Protein AF-A0A6C0KRQ1-F1 (afdb_monomer)

Organism: NCBI:txid1070528

Structure (mmCIF, N/CA/C/O backbone):
data_AF-A0A6C0KRQ1-F1
#
_entry.id   AF-A0A6C0KRQ1-F1
#
loop_
_atom_site.group_PDB
_atom_site.id
_atom_site.type_symbol
_atom_site.label_atom_id
_atom_site.label_alt_id
_atom_site.label_comp_id
_atom_site.label_asym_id
_atom_site.label_entity_id
_atom_site.label_seq_id
_atom_site.pdbx_PDB_ins_code
_atom_site.Cartn_x
_atom_site.Cartn_y
_atom_site.Cartn_z
_atom_site.occupancy
_atom_site.B_iso_or_equiv
_atom_site.auth_seq_id
_atom_site.auth_comp_id
_atom_site.auth_asym_id
_atom_site.auth_atom_id
_atom_site.pdbx_PDB_model_num
ATOM 1 N N . MET A 1 1 ? 3.406 -8.177 -4.727 1.00 90.56 1 MET A N 1
ATOM 2 C CA . MET A 1 1 ? 2.990 -8.321 -3.314 1.00 90.56 1 MET A CA 1
ATOM 3 C C . MET A 1 1 ? 1.485 -8.162 -3.236 1.00 90.56 1 MET A C 1
ATOM 5 O O . MET A 1 1 ? 0.965 -7.251 -3.865 1.00 90.56 1 MET A O 1
ATOM 9 N N . ILE A 1 2 ? 0.808 -9.029 -2.488 1.00 94.38 2 ILE A N 1
ATOM 10 C CA . ILE A 1 2 ? -0.624 -8.906 -2.199 1.00 94.38 2 ILE A CA 1
ATOM 11 C C . ILE A 1 2 ? -0.753 -8.475 -0.735 1.00 94.38 2 ILE A C 1
ATOM 13 O O . ILE A 1 2 ? -0.095 -9.052 0.130 1.00 94.38 2 ILE A O 1
ATOM 17 N N . ILE A 1 3 ? -1.543 -7.440 -0.460 1.00 94.12 3 ILE A N 1
ATOM 18 C CA . ILE A 1 3 ? -1.763 -6.889 0.883 1.00 94.12 3 ILE A CA 1
ATOM 19 C C . ILE A 1 3 ? -3.242 -6.536 1.058 1.00 94.12 3 ILE A C 1
ATOM 21 O O . ILE A 1 3 ? -3.886 -6.107 0.106 1.00 94.12 3 ILE A O 1
ATOM 25 N N . ARG A 1 4 ? -3.794 -6.720 2.261 1.00 92.69 4 ARG A N 1
ATOM 26 C CA . ARG A 1 4 ? -5.121 -6.188 2.607 1.00 92.69 4 ARG A CA 1
ATOM 27 C C . ARG A 1 4 ? -4.984 -4.763 3.128 1.00 92.69 4 ARG A C 1
ATOM 29 O O . ARG A 1 4 ? -4.117 -4.507 3.964 1.00 92.69 4 ARG A O 1
ATOM 36 N N . ASP A 1 5 ? -5.810 -3.854 2.629 1.00 94.38 5 ASP A N 1
ATOM 37 C CA . ASP A 1 5 ? -5.851 -2.476 3.109 1.00 94.38 5 ASP A CA 1
ATOM 38 C C . ASP A 1 5 ? -6.698 -2.319 4.383 1.00 94.38 5 ASP A C 1
ATOM 40 O O . ASP A 1 5 ? -7.224 -3.284 4.947 1.00 94.38 5 ASP A O 1
ATOM 44 N N . SER A 1 6 ? -6.815 -1.077 4.853 1.00 93.81 6 SER A N 1
ATOM 45 C CA . SER A 1 6 ? -7.619 -0.719 6.020 1.00 93.81 6 SER A CA 1
ATOM 46 C C . SER A 1 6 ? -9.122 -0.932 5.836 1.00 93.81 6 SER A C 1
ATOM 48 O O . SER A 1 6 ? -9.859 -0.854 6.807 1.00 93.81 6 SER A O 1
ATOM 50 N N . ASP A 1 7 ? -9.617 -1.178 4.631 1.00 95.19 7 ASP A N 1
ATOM 51 C CA . ASP A 1 7 ? -11.033 -1.440 4.368 1.00 95.19 7 ASP A CA 1
ATOM 52 C C . ASP A 1 7 ? -11.291 -2.923 4.074 1.00 95.19 7 ASP A C 1
ATOM 54 O O . ASP A 1 7 ? -12.404 -3.309 3.725 1.00 95.19 7 ASP A O 1
ATOM 58 N N . GLY A 1 8 ? -10.270 -3.771 4.244 1.00 91.88 8 GLY A N 1
ATOM 59 C CA . GLY A 1 8 ? -10.345 -5.204 3.985 1.00 91.88 8 GLY A CA 1
ATOM 60 C C . GLY A 1 8 ? -10.250 -5.570 2.502 1.00 91.88 8 GLY A C 1
ATOM 61 O O . GLY A 1 8 ? -10.398 -6.746 2.165 1.00 91.88 8 GLY A O 1
ATOM 62 N N . LYS A 1 9 ? -9.972 -4.612 1.611 1.00 96.50 9 LYS A N 1
ATOM 63 C CA . LYS A 1 9 ? -9.807 -4.867 0.177 1.00 96.50 9 LYS A CA 1
ATOM 64 C C . LYS A 1 9 ? -8.421 -5.429 -0.104 1.00 96.50 9 LYS A C 1
ATOM 66 O O . LYS A 1 9 ? -7.429 -5.045 0.517 1.00 96.50 9 LYS A O 1
ATOM 71 N N . LEU A 1 10 ? -8.348 -6.343 -1.067 1.00 95.38 10 LEU A N 1
ATOM 72 C CA . LEU A 1 10 ? -7.076 -6.849 -1.571 1.00 95.38 10 LEU A CA 1
ATOM 73 C C . LEU A 1 10 ? -6.462 -5.832 -2.534 1.00 95.38 10 LEU A C 1
ATOM 75 O O . LEU A 1 10 ? -7.072 -5.459 -3.532 1.00 95.38 10 LEU A O 1
ATOM 79 N N . VAL A 1 11 ? -5.231 -5.426 -2.244 1.00 95.50 11 VAL A N 1
ATOM 80 C CA . VAL A 1 11 ? -4.413 -4.550 -3.079 1.00 95.50 11 VAL A CA 1
ATOM 81 C C . VAL A 1 11 ? -3.210 -5.336 -3.579 1.00 95.50 11 VAL A C 1
ATOM 83 O O . VAL A 1 11 ? -2.520 -6.019 -2.815 1.00 95.50 11 VAL A O 1
ATO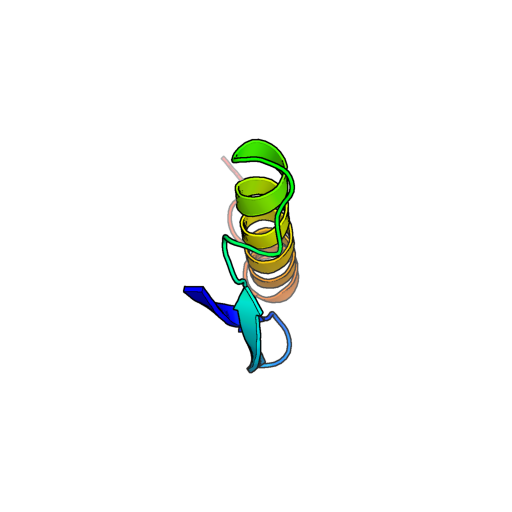M 86 N N . ILE A 1 12 ? -2.938 -5.221 -4.875 1.00 95.50 12 ILE A N 1
ATOM 87 C CA . ILE A 1 12 ? -1.774 -5.826 -5.517 1.00 95.50 12 ILE A CA 1
ATOM 88 C C . ILE A 1 12 ? -0.777 -4.713 -5.828 1.00 95.50 12 ILE A C 1
ATOM 90 O O . ILE A 1 12 ? -1.099 -3.746 -6.511 1.00 95.50 12 ILE A O 1
ATOM 94 N N . ILE A 1 13 ? 0.449 -4.854 -5.328 1.00 93.44 13 ILE A N 1
ATOM 95 C CA . ILE A 1 13 ? 1.568 -3.972 -5.663 1.00 93.44 13 ILE A CA 1
ATOM 96 C C . ILE A 1 13 ? 2.581 -4.788 -6.458 1.00 93.44 13 ILE A C 1
ATOM 98 O O . ILE A 1 13 ? 3.252 -5.675 -5.912 1.00 93.44 13 ILE A O 1
ATOM 102 N N . SER A 1 14 ? 2.693 -4.488 -7.747 1.00 93.75 14 SER A N 1
ATOM 103 C CA . SER A 1 14 ? 3.741 -5.016 -8.613 1.00 93.75 14 SER A CA 1
ATOM 104 C C . SER A 1 14 ? 5.020 -4.208 -8.439 1.00 93.75 14 SER A C 1
ATOM 106 O O . SER A 1 14 ? 4.998 -2.979 -8.304 1.00 93.75 14 SER A O 1
ATOM 108 N N . ARG A 1 15 ? 6.155 -4.907 -8.453 1.00 91.38 15 ARG A N 1
ATOM 109 C CA . ARG A 1 15 ? 7.449 -4.238 -8.447 1.00 91.38 15 ARG A CA 1
ATOM 110 C C . ARG A 1 15 ? 7.731 -3.540 -9.778 1.00 91.3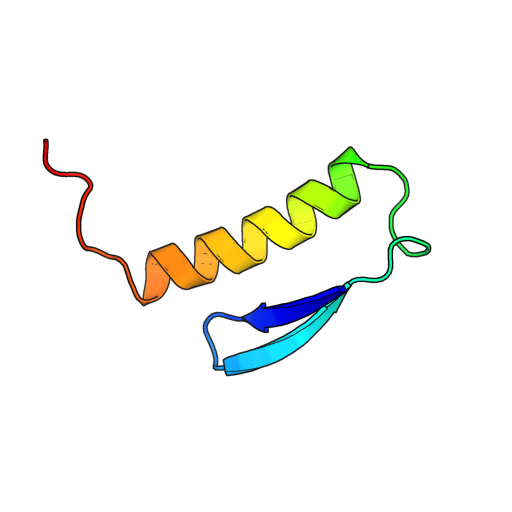8 15 ARG A C 1
ATOM 112 O O . ARG A 1 15 ? 8.291 -2.451 -9.770 1.00 91.38 15 ARG A O 1
ATOM 119 N N . ASN A 1 16 ? 7.298 -4.138 -10.883 1.00 94.31 16 ASN A N 1
ATOM 120 C CA . ASN A 1 16 ? 7.523 -3.605 -12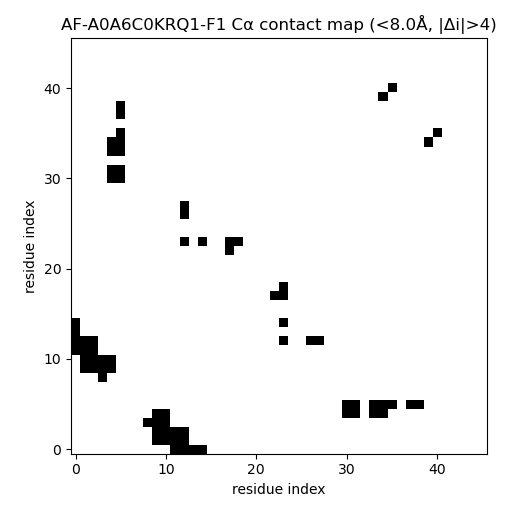.225 1.00 94.31 16 ASN A CA 1
ATOM 121 C C . ASN A 1 16 ? 6.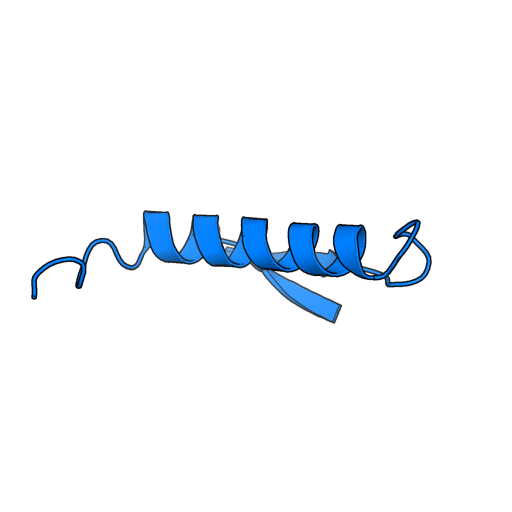783 -2.275 -12.445 1.00 94.31 16 ASN A C 1
ATOM 123 O O . ASN A 1 16 ? 7.257 -1.426 -13.188 1.00 94.31 16 ASN A O 1
ATOM 127 N N . ASP A 1 17 ? 5.687 -2.047 -11.714 1.00 92.25 17 ASP A N 1
ATOM 128 C CA . ASP A 1 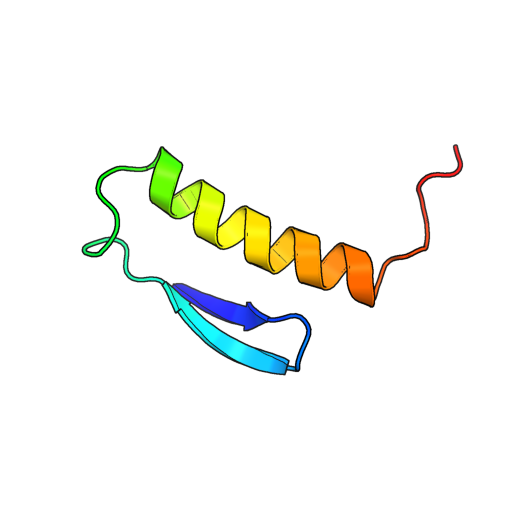17 ? 4.898 -0.809 -11.787 1.00 92.25 17 ASP A CA 1
ATOM 129 C C . ASP A 1 17 ? 5.491 0.322 -10.922 1.00 92.25 17 ASP A C 1
ATOM 131 O O . ASP A 1 17 ? 4.904 1.400 -10.775 1.00 92.25 17 ASP A O 1
ATOM 135 N N . CYS A 1 18 ? 6.622 0.073 -10.258 1.00 94.31 18 CYS A N 1
ATOM 136 C CA . CYS A 1 18 ? 7.293 1.034 -9.396 1.00 94.31 18 CYS A CA 1
ATOM 137 C C . CYS A 1 18 ? 8.620 1.454 -10.023 1.00 94.31 18 CYS A C 1
ATOM 139 O O . CYS A 1 18 ? 9.482 0.624 -10.290 1.00 94.31 18 CYS A O 1
ATOM 141 N N . LYS A 1 19 ? 8.812 2.770 -10.175 1.00 93.81 19 LYS A N 1
ATOM 142 C CA . LYS A 1 19 ? 10.018 3.353 -10.788 1.00 93.81 19 LYS A CA 1
ATOM 143 C C . LYS A 1 19 ? 11.320 2.930 -10.096 1.00 93.81 19 LYS A C 1
ATOM 145 O O . LYS A 1 19 ? 12.358 2.866 -10.740 1.00 93.81 19 LYS A O 1
ATOM 150 N N . ASN A 1 20 ? 11.281 2.692 -8.783 1.00 96.00 20 ASN A N 1
ATOM 151 C CA . ASN A 1 20 ? 12.428 2.262 -7.984 1.00 96.00 20 ASN A CA 1
ATOM 152 C C . ASN A 1 20 ? 11.985 1.607 -6.656 1.00 96.00 20 ASN A C 1
ATOM 154 O O . ASN A 1 20 ? 10.789 1.478 -6.367 1.00 96.00 20 ASN A O 1
ATOM 158 N N . GLN A 1 21 ? 12.967 1.214 -5.832 1.00 95.06 21 GLN A N 1
ATOM 159 C CA . GLN A 1 21 ? 12.734 0.598 -4.519 1.00 95.06 21 GLN A CA 1
ATOM 160 C C . GLN A 1 21 ? 11.992 1.493 -3.539 1.00 95.06 21 GLN A C 1
ATOM 162 O O . GLN A 1 21 ? 11.146 1.001 -2.794 1.00 95.06 21 GLN A O 1
ATOM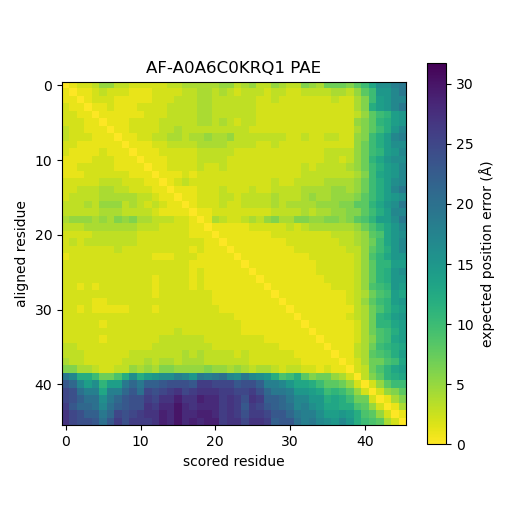 167 N N . ILE A 1 22 ? 12.291 2.786 -3.558 1.00 97.12 22 ILE A N 1
ATOM 168 C CA . ILE A 1 22 ? 11.721 3.755 -2.628 1.00 97.12 22 ILE A CA 1
ATOM 169 C C . ILE A 1 22 ? 10.215 3.871 -2.875 1.00 97.12 22 ILE A C 1
ATOM 171 O O . ILE A 1 22 ? 9.434 3.652 -1.956 1.00 97.12 22 ILE A O 1
ATOM 175 N N . VAL A 1 23 ? 9.793 4.060 -4.130 1.00 96.56 23 VAL A N 1
ATOM 176 C CA . VAL A 1 23 ? 8.370 4.157 -4.508 1.00 96.56 23 VAL A CA 1
ATOM 177 C C . VAL A 1 23 ? 7.596 2.890 -4.136 1.00 96.56 23 VAL A C 1
ATOM 179 O O . VAL A 1 23 ? 6.462 2.959 -3.661 1.00 96.56 23 VAL A O 1
ATOM 182 N N . PHE A 1 24 ? 8.201 1.718 -4.332 1.00 96.38 24 PHE A N 1
ATOM 183 C CA . PHE A 1 24 ? 7.586 0.450 -3.944 1.00 96.38 24 PHE A CA 1
ATOM 184 C C . PHE A 1 24 ? 7.381 0.359 -2.424 1.00 96.38 24 PHE A C 1
ATOM 186 O O . PHE A 1 24 ? 6.291 0.016 -1.962 1.00 96.38 24 PHE A O 1
ATOM 193 N N . ASN A 1 25 ? 8.406 0.721 -1.647 1.00 95.81 25 ASN A N 1
ATOM 194 C CA . ASN A 1 25 ? 8.348 0.720 -0.187 1.00 95.81 25 ASN A CA 1
ATOM 195 C C . ASN A 1 25 ? 7.340 1.749 0.346 1.00 95.81 25 ASN A C 1
ATOM 197 O O . ASN A 1 25 ? 6.583 1.436 1.263 1.00 95.81 25 ASN A O 1
ATOM 201 N N . GLU A 1 26 ? 7.267 2.939 -0.252 1.00 96.31 26 GLU A N 1
ATOM 202 C CA . GLU A 1 26 ? 6.298 3.976 0.114 1.00 96.31 26 GLU A CA 1
ATOM 203 C C . GLU A 1 26 ? 4.851 3.520 -0.088 1.00 96.31 26 GLU A C 1
ATOM 205 O O . GLU A 1 26 ? 4.005 3.771 0.772 1.00 96.31 26 GLU A O 1
ATOM 210 N N . LYS A 1 27 ? 4.549 2.823 -1.194 1.00 95.69 27 LYS A N 1
ATOM 211 C CA . LYS A 1 27 ? 3.207 2.266 -1.434 1.00 95.69 27 LYS A CA 1
ATOM 212 C C . LYS A 1 27 ? 2.814 1.279 -0.334 1.00 95.69 27 LYS A C 1
ATOM 214 O O . LYS A 1 27 ? 1.708 1.364 0.196 1.00 95.69 27 LYS A O 1
ATOM 219 N N . ILE A 1 28 ? 3.725 0.385 0.054 1.00 95.12 28 ILE A N 1
ATOM 220 C CA . ILE A 1 28 ? 3.491 -0.572 1.146 1.00 95.12 28 ILE A CA 1
ATOM 221 C C . ILE A 1 28 ? 3.314 0.163 2.480 1.00 95.12 28 ILE A C 1
ATOM 223 O O . ILE A 1 28 ? 2.384 -0.144 3.230 1.00 95.12 28 ILE A O 1
ATOM 227 N N . TYR A 1 29 ? 4.181 1.137 2.771 1.00 94.88 29 TYR A N 1
ATOM 228 C CA . TYR A 1 29 ? 4.130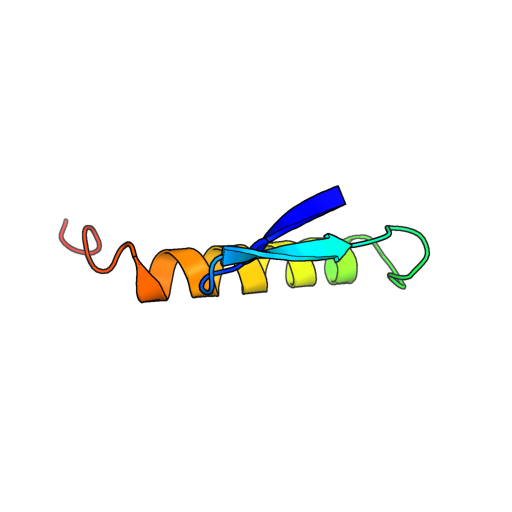 1.920 4.002 1.00 94.88 29 TYR A CA 1
ATOM 229 C C . TYR A 1 29 ? 2.797 2.650 4.147 1.00 94.88 29 TYR A C 1
ATOM 231 O O . TYR A 1 29 ? 2.169 2.535 5.192 1.00 94.88 29 TYR A O 1
ATOM 239 N N . LYS A 1 30 ? 2.314 3.330 3.102 1.00 95.38 30 LYS A N 1
ATOM 240 C CA . LYS A 1 30 ? 1.039 4.065 3.138 1.00 95.38 30 LYS A CA 1
ATOM 241 C C . LYS A 1 30 ? -0.146 3.161 3.474 1.00 95.38 30 LYS A C 1
ATOM 243 O O . LYS A 1 30 ? -0.965 3.530 4.311 1.00 95.38 30 LYS A O 1
ATOM 248 N N . ILE A 1 31 ? -0.210 1.967 2.882 1.00 94.19 31 ILE A N 1
ATOM 249 C CA . ILE A 1 31 ? -1.278 0.996 3.169 1.00 94.19 31 ILE A CA 1
ATOM 250 C C . ILE A 1 31 ? -1.200 0.526 4.624 1.00 94.19 31 ILE A C 1
ATOM 252 O O . ILE A 1 31 ? -2.201 0.544 5.339 1.00 94.19 31 ILE A O 1
ATOM 256 N N . ARG A 1 32 ? -0.003 0.149 5.089 1.00 91.06 32 ARG A N 1
ATOM 257 C CA . ARG A 1 32 ? 0.207 -0.274 6.482 1.00 91.06 32 ARG A CA 1
ATOM 258 C C . ARG A 1 32 ? -0.098 0.846 7.468 1.00 91.06 32 ARG A C 1
ATOM 260 O O . ARG A 1 32 ? -0.727 0.597 8.488 1.00 91.06 32 ARG A O 1
ATOM 267 N N . PHE A 1 33 ? 0.308 2.070 7.155 1.00 92.88 33 PHE A N 1
ATOM 268 C CA . PHE A 1 33 ? 0.052 3.248 7.969 1.00 92.88 33 PHE A CA 1
ATOM 269 C C . PHE A 1 33 ? -1.447 3.528 8.079 1.00 92.88 33 PHE A C 1
ATOM 271 O O . PHE A 1 33 ? -1.936 3.730 9.184 1.00 92.88 33 PHE A O 1
ATOM 278 N N . ALA A 1 34 ? -2.198 3.471 6.975 1.00 92.31 34 ALA A N 1
ATOM 279 C CA . ALA A 1 34 ? -3.653 3.623 6.993 1.00 92.31 34 ALA A CA 1
ATOM 280 C C . ALA A 1 34 ? -4.337 2.523 7.823 1.00 92.31 34 ALA A C 1
ATOM 282 O O . AL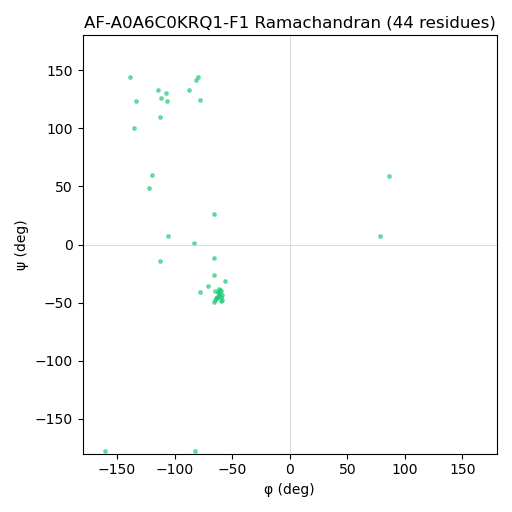A A 1 34 ? -5.213 2.816 8.636 1.00 92.31 34 ALA A O 1
ATOM 283 N N . PHE A 1 35 ? -3.889 1.271 7.680 1.00 91.25 35 PHE A N 1
ATOM 284 C CA . PHE A 1 35 ? -4.367 0.153 8.495 1.00 91.25 35 PHE A CA 1
ATOM 285 C C . PHE A 1 35 ? -4.102 0.389 9.987 1.00 91.25 35 PHE A C 1
ATOM 287 O O . PHE A 1 35 ? -5.016 0.280 10.802 1.00 91.25 35 PHE A O 1
ATOM 294 N N . CYS A 1 36 ? -2.875 0.774 10.347 1.00 88.25 36 CYS A N 1
ATOM 295 C CA . CYS A 1 36 ? -2.515 1.116 11.720 1.00 88.25 36 CYS A CA 1
ATOM 296 C C . CYS A 1 36 ? -3.327 2.308 12.241 1.00 88.25 36 CYS A C 1
ATOM 298 O O . CYS A 1 36 ? -3.853 2.241 13.341 1.00 88.25 36 CYS A O 1
ATOM 300 N N . LYS A 1 37 ? -3.506 3.368 11.452 1.00 89.06 37 LYS A N 1
ATOM 301 C CA . LYS A 1 37 ? -4.302 4.535 11.846 1.00 89.06 37 LYS A CA 1
ATOM 302 C C . LYS A 1 37 ? -5.759 4.165 12.144 1.00 89.06 37 LYS A C 1
ATOM 304 O O . LYS A 1 37 ? -6.339 4.698 13.081 1.00 89.06 37 LYS A O 1
ATOM 309 N N . LYS A 1 38 ? -6.351 3.262 11.357 1.00 90.50 38 LYS A N 1
ATOM 310 C CA . LYS A 1 38 ? -7.756 2.860 11.512 1.00 90.50 38 LYS A CA 1
ATOM 311 C C . LYS A 1 38 ? -7.976 1.876 12.661 1.00 90.50 38 LYS A C 1
ATOM 313 O O . LYS A 1 38 ? -8.961 1.999 13.378 1.00 90.50 38 LYS A O 1
ATOM 318 N N . TYR A 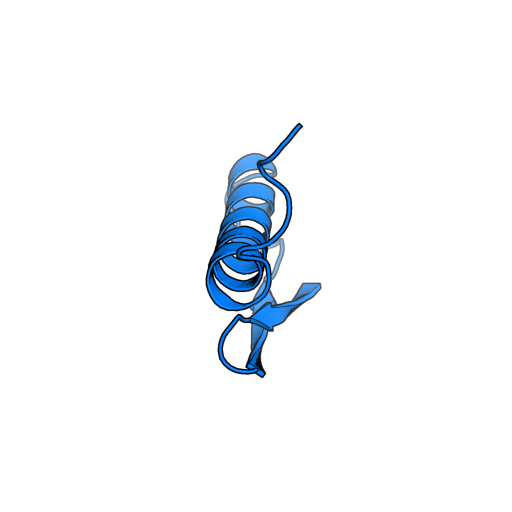1 39 ? -7.081 0.902 12.823 1.00 84.62 39 TYR A N 1
ATOM 319 C CA . TYR A 1 39 ? -7.289 -0.232 13.733 1.00 84.62 39 TYR A CA 1
ATOM 320 C C . TYR A 1 39 ? -6.357 -0.262 14.947 1.00 84.62 39 TYR A C 1
ATOM 322 O O . TYR A 1 39 ? -6.607 -1.009 15.886 1.00 84.62 39 TYR A O 1
ATOM 330 N N . LYS A 1 40 ? -5.279 0.524 14.945 1.00 70.31 40 LYS A N 1
ATOM 331 C CA . LYS A 1 40 ? -4.275 0.587 16.016 1.00 70.31 40 LYS A CA 1
ATOM 332 C C . LYS A 1 40 ? -4.129 1.997 16.585 1.00 70.31 40 LYS A C 1
ATOM 334 O O . LYS A 1 40 ? -3.017 2.460 16.808 1.00 70.31 40 LYS A O 1
ATOM 339 N N . ASN A 1 41 ? -5.239 2.647 16.928 1.00 55.78 41 ASN A N 1
ATOM 340 C CA . ASN A 1 41 ? -5.231 3.852 17.773 1.00 55.78 41 ASN A CA 1
ATOM 341 C C . ASN A 1 41 ? -4.757 3.566 19.229 1.00 55.78 41 ASN A C 1
ATOM 343 O O . ASN A 1 41 ? -5.155 4.252 20.162 1.00 55.78 41 ASN A O 1
ATOM 347 N N . ILE A 1 42 ? -3.946 2.523 19.450 1.00 53.38 42 ILE A N 1
ATOM 348 C CA . ILE A 1 42 ? -3.489 2.043 20.755 1.00 53.38 42 ILE A CA 1
ATOM 349 C C . ILE A 1 42 ? -1.971 1.810 20.655 1.00 53.38 42 ILE A C 1
ATOM 351 O O . ILE A 1 42 ? -1.515 1.047 19.802 1.00 53.38 42 ILE A O 1
ATOM 355 N N . PHE A 1 43 ? -1.234 2.479 21.551 1.00 49.47 43 PHE A N 1
ATOM 356 C CA . PHE A 1 43 ? 0.228 2.540 21.737 1.00 49.47 43 PHE A CA 1
ATOM 357 C C . PHE A 1 43 ? 1.014 3.578 20.913 1.00 49.47 43 PHE A C 1
ATOM 359 O O . PHE A 1 43 ? 1.981 3.267 20.226 1.00 49.47 43 PHE A O 1
ATOM 366 N N . LEU A 1 44 ? 0.648 4.850 21.092 1.00 45.25 44 LEU A N 1
ATOM 367 C CA . LEU A 1 44 ? 1.626 5.924 21.326 1.00 45.25 44 LEU A CA 1
ATOM 368 C C . LEU A 1 44 ? 1.314 6.555 22.698 1.00 45.25 44 LEU A C 1
ATOM 370 O O . LEU A 1 44 ? 0.944 7.717 22.800 1.00 45.25 44 LEU A O 1
ATOM 374 N N . ILE A 1 45 ? 1.375 5.734 23.750 1.00 44.72 45 ILE A N 1
ATOM 375 C CA . ILE A 1 45 ? 1.585 6.176 25.135 1.00 44.72 45 ILE A CA 1
ATOM 376 C C . ILE A 1 45 ? 2.618 5.214 25.726 1.00 44.72 45 ILE A C 1
ATOM 378 O O . ILE A 1 45 ? 2.284 4.065 26.022 1.00 44.72 45 ILE A O 1
ATOM 382 N N . ASN A 1 46 ? 3.860 5.700 25.756 1.00 33.34 46 ASN A N 1
ATOM 383 C CA . ASN A 1 46 ? 4.988 5.440 26.662 1.00 33.34 46 ASN A CA 1
ATOM 384 C C . ASN A 1 46 ? 6.300 5.619 25.904 1.00 33.34 46 ASN A C 1
ATOM 386 O O . ASN A 1 46 ? 6.602 4.770 25.036 1.00 33.34 46 ASN A O 1
#

Solvent-accessible surface area (backbone atoms only — not comparable to full-atom values): 2916 Å² total; per-residue (Å²): 90,80,45,69,41,65,83,70,47,83,43,78,49,60,69,88,82,28,98,46,71,64,58,45,50,50,55,53,47,52,42,52,48,49,28,38,63,74,75,46,86,68,82,95,79,132

Sequence (46 aa):
MIIRDSDGKLVIISRNDCKNQIVFNEKIYKIRFAFCKKYKNIFLIN

Mean predicted aligned error: 5.68 Å

pLDDT: mean 87.04, std 16.27, range [33.34, 97.12]

Foldseek 3Di:
DWDQALVRDIDDQDPVPAPDPVRSVVVVVVRVVRNCVNPVPDPPPD

Radius of gyration: 12.45 Å; Cα contacts (8 Å, |Δi|>4): 37; chains: 1; bounding box: 24×15×39 Å

Secondary structure (DSSP, 8-state):
-EEE-TTS-EEE--STTSSSHHHHHHHHHHHHHHHHHHH-------